Protein AF-A0A8S3JN03-F1 (afdb_monomer_lite)

Structure (mmCIF, N/CA/C/O backbone):
data_AF-A0A8S3JN03-F1
#
_entry.id   AF-A0A8S3JN03-F1
#
loop_
_atom_site.group_PDB
_atom_site.id
_atom_site.type_symbol
_atom_site.label_atom_id
_atom_site.label_alt_id
_atom_site.label_comp_id
_atom_site.label_asym_id
_atom_site.label_entity_id
_atom_site.label_seq_id
_atom_site.pdbx_PDB_ins_code
_atom_site.Cartn_x
_atom_site.Cartn_y
_atom_site.Cartn_z
_atom_site.occupancy
_atom_site.B_iso_or_equiv
_atom_site.auth_seq_id
_atom_site.auth_comp_id
_atom_site.auth_asym_id
_atom_site.auth_atom_id
_atom_site.pdbx_PDB_model_num
ATOM 1 N N . SER A 1 1 ? -6.689 7.587 20.291 1.00 63.66 1 SER A N 1
ATOM 2 C CA . SER A 1 1 ? -6.270 7.039 18.984 1.00 63.66 1 SER A CA 1
ATOM 3 C C . SER A 1 1 ? -6.176 8.135 17.928 1.00 63.66 1 SER A C 1
ATOM 5 O O . SER A 1 1 ? -5.154 8.218 17.267 1.00 63.66 1 SER A O 1
ATOM 7 N N . GLU A 1 2 ? -7.171 9.018 17.823 1.00 73.06 2 GLU A N 1
ATOM 8 C CA . GLU A 1 2 ? -7.295 10.038 16.765 1.00 73.06 2 GLU A CA 1
ATOM 9 C C . GLU A 1 2 ? -6.056 10.930 16.538 1.00 73.06 2 GLU A C 1
ATOM 11 O O . GLU A 1 2 ? -5.620 11.100 15.401 1.00 73.06 2 GLU A O 1
ATOM 16 N N . ASN A 1 3 ? -5.412 11.420 17.607 1.00 85.31 3 ASN A N 1
ATOM 17 C CA . ASN A 1 3 ? -4.177 12.211 17.495 1.00 85.31 3 ASN A CA 1
ATOM 18 C C . ASN A 1 3 ? -3.036 11.417 16.823 1.00 85.31 3 ASN A C 1
ATOM 20 O O . ASN A 1 3 ? -2.349 11.934 15.946 1.00 85.31 3 ASN A O 1
ATOM 24 N N . LEU A 1 4 ? -2.877 10.136 17.173 1.00 89.81 4 LEU A N 1
ATOM 25 C CA . LEU A 1 4 ? -1.839 9.277 16.599 1.00 89.81 4 LEU A CA 1
ATOM 26 C C . LEU A 1 4 ? -2.102 8.988 15.117 1.00 89.81 4 LEU A C 1
ATOM 28 O O . LEU A 1 4 ? -1.171 9.044 14.317 1.00 89.81 4 LEU A O 1
ATOM 32 N N . THR A 1 5 ? -3.358 8.741 14.741 1.00 93.00 5 THR A N 1
ATOM 33 C CA . THR A 1 5 ? -3.755 8.561 13.339 1.00 93.00 5 THR A CA 1
ATOM 34 C C . THR A 1 5 ? -3.352 9.767 12.489 1.00 93.00 5 THR A C 1
ATOM 36 O O . THR A 1 5 ? -2.772 9.600 11.416 1.00 93.00 5 THR A O 1
ATOM 39 N N . GLU A 1 6 ? -3.605 10.983 12.979 1.00 94.00 6 GLU A N 1
ATOM 40 C CA . GLU A 1 6 ? -3.242 12.212 12.267 1.00 94.00 6 GLU A CA 1
ATOM 41 C C . GLU A 1 6 ? -1.722 12.352 12.105 1.00 94.00 6 GLU A C 1
ATOM 43 O O . GLU A 1 6 ? -1.231 12.607 11.004 1.00 94.00 6 GLU A O 1
ATOM 48 N N . GLN A 1 7 ? -0.956 12.108 13.172 1.00 94.50 7 GLN A N 1
ATOM 49 C CA . GLN A 1 7 ? 0.509 12.166 13.109 1.00 94.50 7 GLN A CA 1
ATOM 50 C C . GLN A 1 7 ? 1.089 11.128 12.142 1.00 94.50 7 GLN A C 1
ATOM 52 O O . GLN A 1 7 ? 2.000 11.435 11.372 1.00 94.50 7 GLN A O 1
ATOM 57 N N . LEU A 1 8 ? 0.536 9.914 12.122 1.00 95.44 8 LEU A N 1
ATOM 58 C CA . LEU A 1 8 ? 0.946 8.877 11.177 1.00 95.44 8 LEU A CA 1
ATOM 59 C C . LEU A 1 8 ? 0.645 9.276 9.729 1.00 95.44 8 LEU A C 1
ATOM 61 O O . LEU A 1 8 ? 1.508 9.112 8.867 1.00 95.44 8 LEU A O 1
ATOM 65 N N . ALA A 1 9 ? -0.528 9.855 9.456 1.00 95.50 9 ALA A N 1
ATOM 66 C CA . ALA A 1 9 ? -0.871 10.352 8.124 1.00 95.50 9 ALA A CA 1
ATOM 67 C C . ALA A 1 9 ? 0.087 11.465 7.661 1.00 95.50 9 ALA A C 1
ATOM 69 O O . ALA A 1 9 ? 0.525 11.467 6.508 1.00 95.50 9 ALA A O 1
ATOM 70 N N . ILE A 1 10 ? 0.479 12.373 8.561 1.00 95.38 10 ILE A N 1
ATOM 71 C CA . ILE A 1 10 ? 1.482 13.411 8.278 1.00 95.38 10 ILE A CA 1
ATOM 72 C C . ILE A 1 10 ? 2.835 12.782 7.926 1.00 95.38 10 ILE A C 1
ATOM 74 O O . ILE A 1 10 ? 3.447 13.176 6.932 1.00 95.38 10 ILE A O 1
ATOM 78 N N . CYS A 1 11 ? 3.299 11.795 8.695 1.00 95.25 11 CYS A N 1
ATOM 79 C CA . CYS A 1 11 ? 4.562 11.107 8.424 1.00 95.25 11 CYS A CA 1
ATOM 80 C C . CYS A 1 11 ? 4.535 10.333 7.096 1.00 95.25 11 CYS A C 1
ATOM 82 O O . CYS A 1 11 ? 5.516 10.366 6.357 1.00 95.25 11 CYS A O 1
ATOM 84 N N . LEU A 1 12 ? 3.411 9.698 6.750 1.00 96.19 12 LEU A N 1
ATOM 85 C CA . LEU A 1 12 ? 3.236 8.975 5.483 1.00 96.19 12 LEU A CA 1
ATOM 86 C C . LEU A 1 12 ? 3.300 9.889 4.253 1.00 96.19 12 LEU A C 1
ATOM 88 O O . LEU A 1 12 ? 3.787 9.469 3.210 1.00 96.19 12 LEU A O 1
ATOM 92 N N . ARG A 1 13 ? 2.861 11.149 4.362 1.00 95.19 13 ARG A N 1
ATOM 93 C CA . ARG A 1 13 ? 2.955 12.123 3.257 1.00 95.19 13 ARG A CA 1
ATOM 94 C C . ARG A 1 13 ? 4.392 12.553 2.958 1.00 95.19 13 ARG A C 1
ATOM 96 O O . ARG A 1 13 ? 4.651 13.162 1.918 1.00 95.19 13 ARG A O 1
ATOM 103 N N . LYS A 1 14 ? 5.344 12.273 3.851 1.00 88.88 14 LYS A N 1
ATOM 104 C CA . LYS A 1 14 ? 6.743 12.644 3.643 1.00 88.88 14 LYS A CA 1
ATOM 105 C C . LYS A 1 14 ? 7.384 11.699 2.632 1.00 88.88 14 LYS A C 1
ATOM 107 O O . LYS A 1 14 ? 7.338 10.483 2.764 1.00 88.88 14 LYS A O 1
ATOM 112 N N . SER A 1 15 ? 8.050 12.271 1.631 1.00 80.69 15 SER A N 1
ATOM 113 C CA . SER A 1 15 ? 8.735 11.505 0.577 1.00 80.69 15 SER A CA 1
ATOM 114 C C . SER A 1 15 ? 10.123 10.990 0.979 1.00 80.69 15 SER A C 1
ATOM 116 O O . SER A 1 15 ? 10.836 10.445 0.140 1.00 80.69 15 SER A O 1
ATOM 118 N N . ASN A 1 16 ? 10.547 11.210 2.226 1.00 90.88 16 ASN A N 1
ATOM 119 C CA . ASN A 1 16 ? 11.820 10.700 2.722 1.00 90.88 16 ASN A CA 1
ATOM 120 C C . ASN A 1 16 ? 11.734 9.173 2.837 1.00 90.88 16 ASN A C 1
ATOM 122 O O . ASN A 1 16 ? 10.843 8.658 3.505 1.00 90.88 16 ASN A O 1
ATOM 126 N N . GLU A 1 17 ? 12.666 8.450 2.216 1.00 91.44 17 GLU A N 1
ATOM 127 C CA . GLU A 1 17 ? 12.632 6.986 2.187 1.00 91.44 17 GLU A CA 1
ATOM 128 C C . GLU A 1 17 ? 12.712 6.348 3.582 1.00 91.44 17 GLU A C 1
ATOM 130 O O . GLU A 1 17 ? 11.948 5.432 3.881 1.00 91.44 17 GLU A O 1
ATOM 135 N N . SER A 1 18 ? 13.608 6.829 4.451 1.00 92.25 18 SER A N 1
ATOM 136 C CA . SER A 1 18 ? 13.806 6.250 5.786 1.00 92.25 18 SER A CA 1
ATOM 137 C C . SER A 1 18 ? 12.596 6.501 6.685 1.00 92.25 18 SER A C 1
ATOM 139 O O . SER A 1 18 ? 12.078 5.575 7.312 1.00 92.25 18 SER A O 1
ATOM 141 N N . GLU A 1 19 ? 12.118 7.747 6.709 1.00 92.69 19 GLU A N 1
ATOM 142 C CA . GLU A 1 19 ? 10.969 8.139 7.525 1.00 92.69 19 GLU A CA 1
ATOM 143 C C . GLU A 1 19 ? 9.670 7.525 6.998 1.00 92.69 19 GLU A C 1
ATOM 145 O O . GLU A 1 19 ? 8.914 6.939 7.768 1.00 92.69 19 GLU A O 1
ATOM 150 N N . GLY A 1 20 ? 9.448 7.575 5.683 1.00 94.88 20 GLY A N 1
ATOM 151 C CA . GLY A 1 20 ? 8.279 6.989 5.039 1.00 94.88 20 GLY A CA 1
ATOM 152 C C . GLY A 1 20 ? 8.220 5.475 5.231 1.00 94.88 20 GLY A C 1
ATOM 153 O O . GLY A 1 20 ? 7.170 4.944 5.589 1.00 94.88 20 GLY A O 1
ATOM 154 N N . ARG A 1 21 ? 9.350 4.763 5.107 1.00 95.81 21 ARG A N 1
ATOM 155 C CA . ARG A 1 21 ? 9.418 3.325 5.419 1.00 95.81 21 ARG A CA 1
ATOM 156 C C . ARG A 1 21 ? 8.961 3.034 6.846 1.00 95.81 21 ARG A C 1
ATOM 158 O O . ARG A 1 21 ? 8.166 2.119 7.051 1.00 95.81 21 ARG A O 1
ATOM 165 N N . LEU A 1 22 ? 9.474 3.777 7.827 1.00 96.62 22 LEU A N 1
ATOM 166 C CA . LEU A 1 22 ? 9.098 3.585 9.228 1.00 96.62 22 LEU A CA 1
ATOM 167 C C . LEU A 1 22 ? 7.624 3.924 9.455 1.00 96.62 22 LEU A C 1
ATOM 169 O O . LEU A 1 22 ? 6.928 3.143 10.096 1.00 96.62 22 LEU A O 1
ATOM 173 N N . ALA A 1 23 ? 7.131 5.017 8.870 1.00 96.88 23 ALA A N 1
ATOM 174 C CA . ALA A 1 23 ? 5.723 5.392 8.930 1.00 96.88 23 ALA A CA 1
ATOM 175 C C . ALA A 1 23 ? 4.822 4.282 8.365 1.00 96.88 23 ALA A C 1
ATOM 177 O O . ALA A 1 23 ? 3.871 3.878 9.020 1.00 96.88 23 ALA A O 1
ATOM 178 N N . ALA A 1 24 ? 5.167 3.706 7.210 1.00 97.62 24 ALA A N 1
ATOM 179 C CA . ALA A 1 24 ? 4.428 2.595 6.610 1.00 97.62 24 ALA A CA 1
ATOM 180 C C . ALA A 1 24 ? 4.372 1.359 7.523 1.00 97.62 24 ALA A C 1
ATOM 182 O O . ALA A 1 24 ? 3.310 0.751 7.684 1.00 97.62 24 ALA A O 1
ATOM 183 N N . ILE A 1 25 ? 5.497 0.999 8.150 1.00 97.44 25 ILE A N 1
ATOM 184 C CA . ILE A 1 25 ? 5.572 -0.135 9.083 1.00 97.44 25 ILE A CA 1
ATOM 185 C C . ILE A 1 25 ? 4.727 0.138 10.330 1.00 97.44 25 ILE A C 1
ATOM 187 O O . ILE A 1 25 ? 3.898 -0.694 10.697 1.00 97.44 25 ILE A O 1
ATOM 191 N N . VAL A 1 26 ? 4.910 1.299 10.962 1.00 97.25 26 VAL A N 1
ATOM 192 C CA . VAL A 1 26 ? 4.196 1.663 12.192 1.00 97.25 26 VAL A CA 1
ATOM 193 C C . VAL A 1 26 ? 2.697 1.758 11.936 1.00 97.25 26 VAL A C 1
ATOM 195 O O . VAL A 1 26 ? 1.933 1.201 12.715 1.00 97.25 26 VAL A O 1
ATOM 198 N N . THR A 1 27 ? 2.261 2.370 10.833 1.00 96.94 27 THR A N 1
ATOM 199 C CA . THR A 1 27 ? 0.836 2.437 10.481 1.00 96.94 27 THR A CA 1
ATOM 200 C C . THR A 1 27 ? 0.246 1.051 10.238 1.00 96.94 27 THR A C 1
ATOM 202 O O . THR A 1 27 ? -0.851 0.772 10.713 1.00 96.94 27 THR A O 1
ATOM 205 N N . SER A 1 28 ? 0.974 0.152 9.565 1.00 97.12 28 SER A N 1
ATOM 206 C CA . SER A 1 28 ? 0.508 -1.229 9.364 1.00 97.12 28 SER A CA 1
ATOM 207 C C . SER A 1 28 ? 0.295 -1.944 10.701 1.00 97.12 28 SER A C 1
ATOM 209 O O . SER A 1 28 ? -0.751 -2.547 10.919 1.00 97.12 28 SER A O 1
ATOM 211 N N . LEU A 1 29 ? 1.266 -1.843 11.618 1.00 96.94 29 LEU A N 1
ATOM 212 C CA . LEU A 1 29 ? 1.164 -2.434 12.956 1.00 96.94 29 LEU A CA 1
ATOM 213 C C . LEU A 1 29 ? 0.046 -1.796 13.780 1.00 96.94 29 LEU A C 1
ATOM 215 O O . LEU A 1 29 ? -0.677 -2.506 14.467 1.00 96.94 29 LEU A O 1
ATOM 219 N N . PHE A 1 30 ? -0.112 -0.477 13.688 1.00 94.88 30 PHE A N 1
ATOM 220 C CA . PHE A 1 30 ? -1.161 0.264 14.376 1.00 94.88 30 PHE A CA 1
ATOM 221 C C . PHE A 1 30 ? -2.553 -0.212 13.956 1.00 94.88 30 PHE A C 1
ATOM 223 O O . PHE A 1 30 ? -3.368 -0.522 14.818 1.00 94.88 30 PHE A O 1
ATOM 230 N N . VAL A 1 31 ? -2.808 -0.347 12.651 1.00 94.75 31 VAL A N 1
ATOM 231 C CA . VAL A 1 31 ? -4.099 -0.842 12.147 1.00 94.75 31 VAL A CA 1
ATOM 232 C C . VAL A 1 31 ? -4.327 -2.305 12.546 1.00 94.75 31 VAL A C 1
ATOM 234 O O . VAL A 1 31 ? -5.418 -2.642 12.995 1.00 94.75 31 VAL A O 1
ATOM 237 N N . ILE A 1 32 ? -3.290 -3.155 12.493 1.00 95.50 32 ILE A N 1
ATOM 238 C CA . ILE A 1 32 ? -3.360 -4.541 12.997 1.00 95.50 32 ILE A CA 1
ATOM 239 C C . ILE A 1 32 ? -3.735 -4.586 14.483 1.00 95.50 32 ILE A C 1
ATOM 241 O O . ILE A 1 32 ? -4.534 -5.423 14.890 1.00 95.50 32 ILE A O 1
ATOM 245 N N . GLN A 1 33 ? -3.145 -3.712 15.298 1.00 93.94 33 GLN A N 1
ATOM 246 C CA . GLN A 1 33 ? -3.367 -3.685 16.743 1.00 93.94 33 GLN A CA 1
ATOM 247 C C . GLN A 1 33 ? -4.726 -3.106 17.131 1.00 93.94 33 GLN A C 1
ATOM 249 O O . GLN A 1 33 ? -5.285 -3.538 18.135 1.00 93.94 33 GLN A O 1
ATOM 254 N N . LEU A 1 34 ? -5.241 -2.138 16.369 1.00 91.38 34 LEU A N 1
ATOM 255 C CA . LEU A 1 34 ? -6.597 -1.636 16.566 1.00 91.38 34 LEU A CA 1
ATOM 256 C C . LEU A 1 34 ? -7.629 -2.713 16.227 1.00 91.38 34 LEU A C 1
ATOM 258 O O . LEU A 1 34 ? -8.560 -2.913 16.996 1.00 91.38 34 LEU A O 1
ATOM 262 N N . GLY A 1 35 ? -7.460 -3.400 15.092 1.00 85.19 35 GLY A N 1
ATOM 263 C CA . GLY A 1 35 ? -8.392 -4.434 14.631 1.00 85.19 35 GLY A CA 1
ATOM 264 C C . GLY A 1 35 ? -9.797 -3.918 14.292 1.00 85.19 35 GLY A C 1
ATOM 265 O O . GLY A 1 35 ? -10.692 -4.723 14.058 1.00 85.19 35 GLY A O 1
ATOM 266 N N . GLU A 1 36 ? -9.994 -2.598 14.281 1.00 79.88 36 GLU A N 1
ATOM 267 C CA . GLU A 1 36 ? -11.260 -1.949 13.950 1.00 79.88 36 GLU A CA 1
ATOM 268 C C . GLU A 1 36 ? -11.340 -1.660 12.449 1.00 79.88 36 GLU A C 1
ATOM 270 O O . GLU A 1 36 ? -10.387 -1.160 11.840 1.00 79.88 36 GLU A O 1
ATOM 275 N N . THR A 1 37 ? -12.505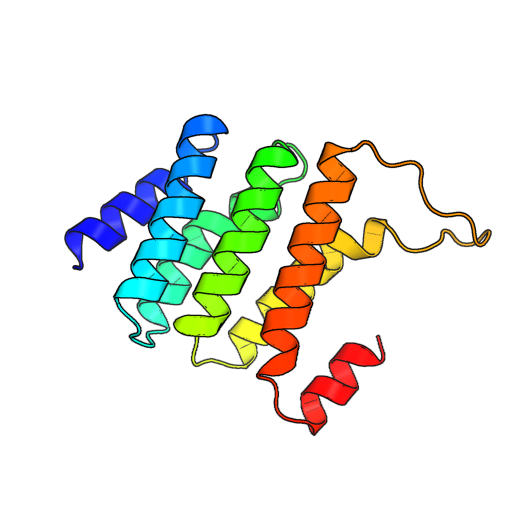 -1.941 11.871 1.00 86.25 37 THR A N 1
ATOM 276 C CA . THR A 1 37 ? -12.869 -1.527 10.519 1.00 86.25 37 THR A CA 1
ATOM 277 C C . THR A 1 37 ? -13.363 -0.078 10.533 1.00 86.25 37 THR A C 1
ATOM 279 O O . THR A 1 37 ? -14.124 0.331 11.409 1.00 86.25 37 THR A O 1
ATOM 282 N N . SER A 1 38 ? -12.874 0.747 9.603 1.00 92.44 38 SER A N 1
ATOM 283 C CA . SER A 1 38 ? -13.252 2.158 9.483 1.00 92.44 38 SER A CA 1
ATOM 284 C C . SER A 1 38 ? -12.820 2.707 8.121 1.00 92.44 38 SER A C 1
ATOM 286 O O . SER A 1 38 ? -11.634 2.970 7.888 1.00 92.44 38 SER A O 1
ATOM 288 N N . ASP A 1 39 ? -13.789 2.959 7.238 1.00 91.94 39 ASP A N 1
ATOM 289 C CA . ASP A 1 39 ? -13.525 3.570 5.928 1.00 91.94 39 ASP A CA 1
ATOM 290 C C . ASP A 1 39 ? -12.904 4.969 6.053 1.00 91.94 39 ASP A C 1
ATOM 292 O O . ASP A 1 39 ? -12.100 5.369 5.21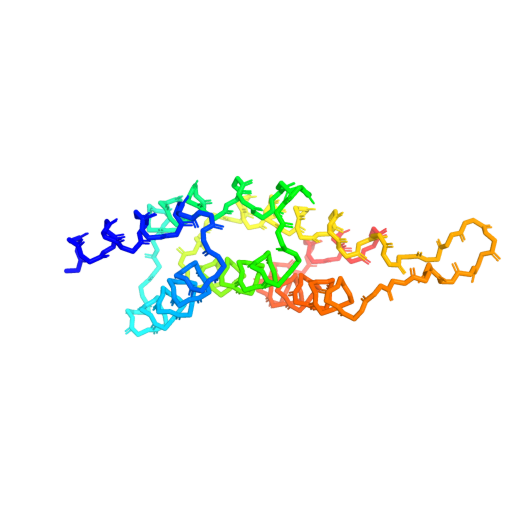1 1.00 91.94 39 ASP A O 1
ATOM 296 N N . GLU A 1 40 ? -13.204 5.710 7.124 1.00 93.31 40 GLU A N 1
ATOM 297 C CA . GLU A 1 40 ? -12.563 6.998 7.411 1.00 93.31 40 GLU A CA 1
ATOM 298 C C . GLU A 1 40 ? -11.065 6.822 7.705 1.00 93.31 40 GLU A C 1
ATOM 300 O O . GLU A 1 40 ? -10.223 7.528 7.137 1.00 93.31 40 GLU A O 1
ATOM 305 N N . LEU A 1 41 ? -10.720 5.846 8.554 1.00 93.88 41 LEU A N 1
ATOM 306 C CA . LEU A 1 41 ? -9.333 5.502 8.867 1.00 93.88 41 LEU A CA 1
ATOM 307 C C . LEU A 1 41 ? -8.582 5.061 7.607 1.00 93.88 41 LEU A C 1
ATOM 309 O O . LEU A 1 41 ? -7.473 5.540 7.342 1.00 93.88 41 LEU A O 1
ATOM 313 N N . TYR A 1 42 ? -9.201 4.179 6.819 1.00 96.88 42 TYR A N 1
ATOM 314 C CA . TYR A 1 42 ? -8.659 3.725 5.546 1.00 96.88 42 TYR A CA 1
ATOM 315 C C . TYR A 1 42 ? -8.429 4.899 4.590 1.00 96.88 42 TYR A C 1
ATOM 317 O O . TYR A 1 42 ? -7.310 5.073 4.105 1.00 96.88 42 TYR A O 1
ATOM 325 N N . THR A 1 43 ? -9.443 5.740 4.366 1.00 97.19 43 THR A N 1
ATOM 326 C CA . THR A 1 43 ? -9.375 6.896 3.458 1.00 97.19 43 THR A CA 1
ATOM 327 C C . THR A 1 43 ? -8.247 7.838 3.860 1.00 97.19 43 THR A C 1
ATOM 329 O O . THR A 1 43 ? -7.422 8.213 3.026 1.00 97.19 43 THR A O 1
ATOM 332 N N . LYS A 1 44 ? -8.122 8.142 5.157 1.00 96.56 44 LYS A N 1
ATOM 333 C CA . LYS A 1 44 ? -7.070 9.027 5.671 1.00 96.56 44 LYS A CA 1
ATOM 334 C C . LYS A 1 44 ? -5.662 8.517 5.341 1.00 96.56 44 LYS A C 1
ATOM 336 O O . LYS A 1 44 ? -4.816 9.295 4.891 1.00 96.56 44 LYS A O 1
ATOM 341 N N . PHE A 1 45 ? -5.390 7.227 5.539 1.00 97.19 45 PHE A N 1
ATOM 342 C CA . PHE A 1 45 ? -4.080 6.654 5.207 1.00 97.19 45 PHE A CA 1
ATOM 343 C C . PHE A 1 45 ? -3.887 6.427 3.707 1.00 97.19 45 PHE A C 1
ATOM 345 O O . PHE A 1 45 ? -2.786 6.654 3.196 1.00 97.19 45 PHE A O 1
ATOM 352 N N . ARG A 1 46 ? -4.941 6.044 2.982 1.00 97.69 46 ARG A N 1
ATOM 353 C CA . ARG A 1 46 ? -4.937 5.927 1.519 1.00 97.69 46 ARG A CA 1
ATOM 354 C C . ARG A 1 46 ? -4.530 7.244 0.873 1.00 97.69 46 ARG A C 1
ATOM 356 O O . ARG A 1 46 ? -3.626 7.246 0.040 1.00 97.69 46 ARG A O 1
ATOM 363 N N . ASP A 1 47 ? -5.122 8.355 1.293 1.00 97.44 47 ASP A N 1
ATOM 364 C CA . ASP A 1 47 ? -4.841 9.679 0.733 1.00 97.44 47 ASP A CA 1
ATOM 365 C C . ASP A 1 47 ? -3.411 10.153 1.026 1.00 97.44 47 ASP A C 1
ATOM 367 O O . ASP A 1 47 ? -2.838 10.927 0.258 1.00 97.44 47 ASP A O 1
ATOM 371 N N . ALA A 1 48 ? -2.795 9.660 2.103 1.00 97.44 48 ALA A N 1
ATOM 372 C CA . ALA A 1 48 ? -1.384 9.902 2.391 1.00 97.44 48 ALA A CA 1
ATOM 373 C C . ALA A 1 48 ? -0.441 9.037 1.533 1.00 97.44 48 ALA A C 1
ATOM 375 O O . ALA A 1 48 ? 0.601 9.517 1.086 1.00 97.44 48 ALA A O 1
ATOM 376 N N . ILE A 1 49 ? -0.797 7.771 1.295 1.00 98.00 49 ILE A N 1
ATOM 377 C CA . ILE A 1 49 ? 0.070 6.774 0.648 1.00 98.00 49 ILE A CA 1
ATOM 378 C C . ILE A 1 49 ? -0.017 6.820 -0.883 1.00 98.00 49 ILE A C 1
ATOM 380 O O . ILE A 1 49 ? 1.011 6.776 -1.568 1.00 98.00 49 ILE A O 1
ATOM 384 N N . MET A 1 50 ? -1.228 6.897 -1.440 1.00 97.94 50 MET A N 1
ATOM 385 C CA . MET A 1 50 ? -1.475 6.720 -2.876 1.00 97.94 50 MET A CA 1
ATOM 386 C C . MET A 1 50 ? -0.726 7.709 -3.782 1.00 97.94 50 MET A C 1
ATOM 388 O O . MET A 1 50 ? -0.225 7.256 -4.816 1.00 97.94 50 MET A O 1
ATOM 392 N N . PRO A 1 51 ? -0.580 9.006 -3.437 1.00 97.69 51 PRO A N 1
ATOM 393 C CA . PRO A 1 51 ? 0.197 9.938 -4.254 1.00 97.69 51 PRO A CA 1
ATOM 394 C C . PRO A 1 51 ? 1.658 9.504 -4.429 1.00 97.69 51 PRO A C 1
ATOM 396 O O . PRO A 1 51 ? 2.194 9.583 -5.528 1.00 97.69 51 PRO A O 1
ATOM 399 N N . ILE A 1 52 ? 2.289 8.987 -3.370 1.00 97.00 52 ILE A N 1
ATOM 400 C CA . ILE A 1 52 ? 3.686 8.528 -3.400 1.00 97.00 52 ILE A CA 1
ATOM 401 C C . ILE A 1 52 ? 3.798 7.165 -4.087 1.00 97.00 52 ILE A C 1
ATOM 403 O O . ILE A 1 52 ? 4.736 6.934 -4.843 1.00 97.00 52 ILE A O 1
ATOM 407 N N . LEU A 1 53 ? 2.840 6.263 -3.856 1.00 97.50 53 LEU A N 1
ATOM 408 C CA . LEU A 1 53 ? 2.839 4.936 -4.474 1.00 97.50 53 LEU A CA 1
ATOM 409 C C . LEU A 1 53 ? 2.712 5.007 -6.009 1.00 97.50 53 LEU A C 1
ATOM 411 O O . LEU A 1 53 ? 3.347 4.217 -6.718 1.00 97.50 53 LEU A O 1
ATOM 415 N N . ARG A 1 54 ? 1.915 5.956 -6.516 1.00 96.25 54 ARG A N 1
ATOM 416 C CA . ARG A 1 54 ? 1.683 6.175 -7.954 1.00 96.25 54 ARG A CA 1
ATOM 417 C C . ARG A 1 54 ? 2.789 6.975 -8.645 1.00 96.25 54 ARG A C 1
ATOM 419 O O . ARG A 1 54 ? 2.921 6.872 -9.858 1.00 96.25 54 ARG A O 1
ATOM 426 N N . ASP A 1 55 ? 3.572 7.750 -7.903 1.00 95.69 55 ASP A N 1
ATOM 427 C CA . ASP A 1 55 ? 4.635 8.580 -8.467 1.00 95.69 55 ASP A CA 1
ATOM 428 C C . ASP A 1 55 ? 5.887 7.742 -8.783 1.00 95.69 55 ASP A C 1
ATOM 430 O O . ASP A 1 55 ? 6.641 7.332 -7.901 1.00 95.69 55 ASP A O 1
ATOM 434 N N . GLU A 1 56 ? 6.119 7.493 -10.071 1.00 93.69 56 GLU A N 1
ATOM 435 C CA . GLU A 1 56 ? 7.265 6.722 -10.568 1.00 93.69 56 GLU A CA 1
ATOM 436 C C . GLU A 1 56 ? 8.615 7.408 -10.368 1.00 93.69 56 GLU A C 1
ATOM 438 O O . GLU A 1 56 ? 9.643 6.736 -10.421 1.00 93.69 56 GLU A O 1
ATOM 443 N N . SER A 1 57 ? 8.628 8.718 -10.099 1.00 94.31 57 SER A N 1
ATOM 444 C CA . SER A 1 57 ? 9.856 9.436 -9.751 1.00 94.31 57 SER A CA 1
ATOM 445 C C . SER A 1 57 ? 10.331 9.134 -8.325 1.00 94.31 57 SER A C 1
ATOM 447 O O . SER A 1 57 ? 11.462 9.467 -7.963 1.00 94.31 57 SER A O 1
ATOM 449 N N . LYS A 1 58 ? 9.488 8.504 -7.492 1.00 95.19 58 LYS A N 1
ATOM 450 C CA . LYS A 1 58 ? 9.842 8.102 -6.126 1.00 95.19 58 LYS A CA 1
ATOM 451 C C . LYS A 1 58 ? 10.592 6.776 -6.114 1.00 95.19 58 LYS A C 1
ATOM 453 O O . LYS A 1 58 ? 10.375 5.899 -6.945 1.00 95.19 58 LYS A O 1
ATOM 458 N N . SER A 1 59 ? 11.426 6.612 -5.088 1.00 94.81 59 SER A N 1
ATOM 459 C CA . SER A 1 59 ? 12.185 5.385 -4.838 1.00 94.81 59 SER A CA 1
ATOM 460 C C . SER A 1 59 ? 11.289 4.141 -4.841 1.00 94.81 59 SER A C 1
ATOM 462 O O . SER A 1 59 ? 10.297 4.075 -4.106 1.00 94.81 59 SER A O 1
ATOM 464 N N . SER A 1 60 ? 11.682 3.121 -5.612 1.00 96.44 60 SER A N 1
ATOM 465 C CA . SER A 1 60 ? 11.031 1.806 -5.618 1.00 96.44 60 SER A CA 1
ATOM 466 C C . SER A 1 60 ? 11.025 1.164 -4.228 1.00 96.44 60 SER A C 1
ATOM 468 O O . SER A 1 60 ? 10.051 0.506 -3.864 1.00 96.44 60 SER A O 1
ATOM 470 N N . ILE A 1 61 ? 12.052 1.426 -3.409 1.00 96.31 61 ILE A N 1
ATOM 471 C CA . ILE A 1 61 ? 12.144 0.935 -2.029 1.00 96.31 61 ILE A CA 1
ATOM 472 C C . ILE A 1 61 ? 11.034 1.548 -1.169 1.00 96.31 61 ILE A C 1
ATOM 474 O O . ILE A 1 61 ? 10.328 0.823 -0.466 1.00 96.31 61 ILE A O 1
ATOM 478 N N . LEU A 1 62 ? 10.833 2.869 -1.238 1.00 96.81 62 LEU A N 1
ATOM 479 C CA . LEU A 1 62 ? 9.753 3.534 -0.499 1.00 96.81 62 LEU A CA 1
ATOM 480 C C . LEU A 1 62 ? 8.380 3.051 -0.983 1.00 96.81 62 LEU A C 1
ATOM 482 O O . LEU A 1 62 ? 7.538 2.646 -0.177 1.00 96.81 62 LEU A O 1
ATOM 486 N N . ARG A 1 63 ? 8.180 3.030 -2.307 1.00 98.00 63 ARG A N 1
ATOM 487 C CA . ARG A 1 63 ? 6.935 2.567 -2.936 1.00 98.00 63 ARG A CA 1
ATOM 488 C C . ARG A 1 63 ? 6.602 1.130 -2.538 1.00 98.00 63 ARG A C 1
ATOM 490 O O . ARG A 1 63 ? 5.439 0.836 -2.288 1.00 98.00 63 ARG A O 1
ATOM 497 N N . LYS A 1 64 ? 7.598 0.251 -2.389 1.00 98.12 64 LYS A N 1
ATOM 498 C CA . LYS A 1 64 ? 7.415 -1.136 -1.930 1.00 98.12 64 LYS A CA 1
ATOM 499 C C . LYS A 1 64 ? 6.782 -1.190 -0.543 1.00 98.12 64 LYS A C 1
ATOM 501 O O . LYS A 1 64 ? 5.821 -1.927 -0.321 1.00 98.12 64 LYS A O 1
ATOM 506 N N . HIS A 1 65 ? 7.313 -0.409 0.397 1.00 98.19 65 HIS A N 1
ATOM 507 C CA . HIS A 1 65 ? 6.766 -0.347 1.752 1.00 98.19 65 HIS A CA 1
ATOM 508 C C . HIS A 1 65 ? 5.340 0.203 1.757 1.00 98.19 65 HIS A C 1
ATOM 510 O O . HIS A 1 65 ? 4.496 -0.296 2.498 1.00 98.19 65 HIS A O 1
ATOM 516 N N . PHE A 1 66 ? 5.061 1.169 0.887 1.00 98.44 66 PHE A N 1
ATOM 517 C CA . PHE A 1 66 ? 3.737 1.762 0.733 1.00 98.44 66 PHE A CA 1
ATOM 518 C C . PHE A 1 66 ? 2.736 0.786 0.111 1.00 98.44 66 PHE A C 1
ATOM 520 O O . PHE A 1 66 ? 1.629 0.668 0.628 1.00 98.44 66 PHE A O 1
ATOM 527 N N . ALA A 1 67 ? 3.136 0.023 -0.911 1.00 98.62 67 ALA A N 1
ATOM 528 C CA . ALA A 1 67 ? 2.324 -1.031 -1.521 1.00 98.62 67 ALA A CA 1
ATOM 529 C C . ALA A 1 67 ? 1.920 -2.100 -0.496 1.00 98.62 67 ALA A C 1
ATOM 531 O O . ALA A 1 67 ? 0.762 -2.518 -0.444 1.00 98.62 67 ALA A O 1
ATOM 532 N N . LYS A 1 68 ? 2.863 -2.517 0.360 1.00 98.50 68 LYS A N 1
ATOM 533 C CA . LYS A 1 68 ? 2.587 -3.475 1.437 1.00 98.50 68 LYS A CA 1
ATOM 534 C C . LYS A 1 68 ? 1.665 -2.885 2.503 1.00 98.50 68 LYS A C 1
ATOM 536 O O . LYS A 1 68 ? 0.691 -3.525 2.887 1.00 98.50 68 LYS A O 1
ATOM 541 N N . ALA A 1 69 ? 1.959 -1.668 2.961 1.00 98.31 69 ALA A N 1
ATOM 542 C CA . ALA A 1 69 ? 1.180 -1.018 4.006 1.00 98.31 69 ALA A CA 1
ATOM 543 C C . ALA A 1 69 ? -0.266 -0.779 3.572 1.00 98.31 69 ALA A C 1
ATOM 545 O O . ALA A 1 69 ? -1.176 -1.166 4.295 1.00 98.31 69 ALA A O 1
ATOM 546 N N . ILE A 1 70 ? -0.502 -0.224 2.379 1.00 98.44 70 ILE A N 1
ATOM 547 C CA . ILE A 1 70 ? -1.871 0.045 1.924 1.00 98.44 70 ILE A CA 1
ATOM 548 C C . ILE A 1 70 ? -2.679 -1.239 1.713 1.00 98.44 70 ILE A C 1
ATOM 550 O O . ILE A 1 70 ? -3.873 -1.238 1.987 1.00 98.44 70 ILE A O 1
ATOM 554 N N . GLY A 1 71 ? -2.038 -2.342 1.303 1.00 98.38 71 GLY A N 1
ATOM 555 C CA . GLY A 1 71 ? -2.685 -3.653 1.224 1.00 98.38 71 GLY A CA 1
ATOM 556 C C . GLY A 1 71 ? -3.169 -4.144 2.589 1.00 98.38 71 GLY A C 1
ATOM 557 O O . GLY A 1 71 ? -4.324 -4.533 2.721 1.00 98.38 71 GLY A O 1
ATOM 558 N N . ILE A 1 72 ? -2.322 -4.053 3.621 1.00 98.06 72 ILE A N 1
ATOM 559 C CA . ILE A 1 72 ? -2.686 -4.410 5.005 1.00 98.06 72 ILE A CA 1
ATOM 560 C C . ILE A 1 72 ? -3.788 -3.490 5.536 1.00 98.06 72 ILE A C 1
ATOM 562 O O . ILE A 1 72 ? -4.766 -3.964 6.103 1.00 98.06 72 ILE A O 1
ATOM 566 N N . ILE A 1 73 ? -3.642 -2.177 5.347 1.00 97.81 73 ILE A N 1
ATOM 567 C CA . ILE A 1 73 ? -4.612 -1.193 5.837 1.00 97.81 73 ILE A CA 1
ATOM 568 C C . ILE A 1 73 ? -5.969 -1.420 5.164 1.00 97.81 73 ILE A C 1
ATOM 570 O O . ILE A 1 73 ? -6.982 -1.414 5.848 1.00 97.81 73 ILE A O 1
ATOM 574 N N . CYS A 1 74 ? -6.001 -1.676 3.854 1.00 97.69 74 CYS A N 1
ATOM 575 C CA . CYS A 1 74 ? -7.237 -1.994 3.141 1.00 97.69 74 CYS A CA 1
ATOM 576 C C . CYS A 1 74 ? -7.863 -3.300 3.639 1.00 97.69 74 CYS A C 1
ATOM 578 O O . CYS A 1 74 ? -9.053 -3.328 3.909 1.00 97.69 74 CYS A O 1
ATOM 580 N N . PHE A 1 75 ? -7.059 -4.354 3.809 1.00 97.00 75 PHE A N 1
ATOM 581 C CA . PHE A 1 75 ? -7.527 -5.660 4.279 1.00 97.00 75 PHE A CA 1
ATOM 582 C C . PHE A 1 75 ? -8.200 -5.598 5.659 1.00 97.00 75 PHE A C 1
ATOM 584 O O . PHE A 1 75 ? -9.129 -6.356 5.912 1.00 97.00 75 PHE A O 1
ATOM 591 N N . ILE A 1 76 ? -7.726 -4.721 6.549 1.00 96.38 76 ILE A N 1
ATOM 592 C CA . ILE A 1 76 ? -8.230 -4.626 7.927 1.00 96.38 76 ILE A CA 1
ATOM 593 C C . ILE A 1 76 ? -9.300 -3.549 8.076 1.00 96.38 76 ILE A C 1
ATOM 595 O O . ILE A 1 76 ? -10.263 -3.762 8.799 1.00 96.38 76 ILE A O 1
ATOM 599 N N . ALA A 1 77 ? -9.109 -2.383 7.455 1.00 95.88 77 ALA A N 1
ATOM 600 C CA . ALA A 1 77 ? -9.892 -1.193 7.768 1.00 95.88 77 ALA A CA 1
ATOM 601 C C . ALA A 1 77 ? -10.951 -0.832 6.718 1.00 95.88 77 ALA A C 1
ATOM 603 O O . ALA A 1 77 ? -11.864 -0.086 7.055 1.00 95.88 77 ALA A O 1
ATOM 604 N N . CYS A 1 78 ? -10.834 -1.301 5.471 1.00 96.44 78 CYS A N 1
ATOM 605 C CA . CYS A 1 78 ? -11.754 -0.917 4.399 1.00 96.44 78 CYS A CA 1
ATOM 606 C C . CYS A 1 78 ? -12.959 -1.862 4.342 1.00 96.44 78 CYS A C 1
ATOM 608 O O . CYS A 1 78 ? -12.797 -3.068 4.154 1.00 96.44 78 CYS A O 1
ATOM 610 N N . GLU A 1 79 ? -14.159 -1.304 4.472 1.00 93.81 79 GLU A N 1
ATOM 611 C CA . GLU A 1 79 ? -15.431 -2.021 4.332 1.00 93.81 79 GLU A CA 1
ATOM 612 C C . GLU A 1 79 ? -16.039 -1.818 2.936 1.00 93.81 79 GLU A C 1
ATOM 614 O O . GLU A 1 79 ? -16.777 -2.676 2.442 1.00 93.81 79 GLU A O 1
ATOM 619 N N . ASP A 1 80 ? -15.688 -0.720 2.260 1.00 94.62 80 ASP A N 1
ATOM 620 C CA . ASP A 1 80 ? -16.123 -0.456 0.891 1.00 94.62 80 ASP A CA 1
ATOM 621 C C . ASP A 1 80 ? -15.367 -1.320 -0.144 1.00 94.62 80 ASP A C 1
ATOM 623 O O . ASP A 1 80 ? -14.197 -1.109 -0.497 1.00 94.62 80 ASP A O 1
ATOM 627 N N . ILE A 1 81 ? -16.091 -2.288 -0.713 1.00 93.69 81 ILE A N 1
ATOM 628 C CA . ILE A 1 81 ? -15.607 -3.160 -1.791 1.00 93.69 81 ILE A CA 1
ATOM 629 C C . ILE A 1 81 ? -15.150 -2.348 -3.013 1.00 93.69 81 ILE A C 1
ATOM 631 O O . ILE A 1 81 ? -14.152 -2.710 -3.639 1.00 93.69 81 ILE A O 1
ATOM 635 N N . SER A 1 82 ? -15.827 -1.249 -3.358 1.00 94.38 82 SER A N 1
ATOM 636 C CA . SER A 1 82 ? -15.453 -0.400 -4.495 1.00 94.38 82 SER A CA 1
ATOM 637 C C . SER A 1 82 ? -14.070 0.211 -4.288 1.00 94.38 82 SER A C 1
ATOM 639 O O . SER A 1 82 ? -13.217 0.138 -5.177 1.00 94.38 82 SER A O 1
ATOM 641 N N . MET A 1 83 ? -13.803 0.738 -3.091 1.00 96.06 83 MET A N 1
ATOM 642 C CA . MET A 1 83 ? -12.487 1.279 -2.745 1.00 96.06 83 MET A CA 1
ATOM 643 C C . MET A 1 83 ? -11.400 0.198 -2.762 1.00 96.06 83 MET A C 1
ATOM 645 O O . MET A 1 83 ? -10.285 0.439 -3.239 1.00 96.06 83 MET A O 1
ATOM 649 N N . THR A 1 84 ? -11.733 -1.012 -2.309 1.00 96.69 84 THR A N 1
ATOM 650 C CA . THR A 1 84 ? -10.813 -2.153 -2.365 1.00 96.69 84 THR A CA 1
ATOM 651 C C . THR A 1 84 ? -10.487 -2.537 -3.814 1.00 96.69 84 THR A C 1
ATOM 653 O O . THR A 1 84 ? -9.316 -2.708 -4.159 1.00 96.69 84 THR A O 1
ATOM 656 N N . VAL A 1 85 ? -11.487 -2.594 -4.701 1.00 95.81 85 VAL A N 1
ATOM 657 C CA . VAL A 1 85 ? -11.295 -2.859 -6.140 1.00 95.81 85 VAL A CA 1
ATOM 658 C C . VAL A 1 85 ? -10.451 -1.769 -6.806 1.00 95.81 85 VAL A C 1
ATOM 660 O O . VAL A 1 85 ? -9.574 -2.077 -7.617 1.00 95.81 85 VAL A O 1
ATOM 663 N N . GLU A 1 86 ? -10.665 -0.495 -6.472 1.00 96.38 86 GLU A N 1
ATOM 664 C CA . GLU A 1 86 ? -9.826 0.601 -6.971 1.00 96.38 86 GLU A CA 1
ATOM 665 C C . GLU A 1 86 ? -8.358 0.443 -6.564 1.00 96.38 86 GLU A C 1
ATOM 667 O O . GLU A 1 86 ? -7.456 0.684 -7.376 1.00 96.38 86 GLU A O 1
ATOM 672 N N . LEU A 1 87 ? -8.107 0.035 -5.317 1.00 97.94 87 LEU A N 1
ATOM 673 C CA . LEU A 1 87 ? -6.756 -0.235 -4.846 1.00 97.94 87 LEU A CA 1
ATOM 674 C C . LEU A 1 87 ? -6.141 -1.427 -5.581 1.00 97.94 87 LEU A C 1
ATOM 676 O O . LEU A 1 87 ? -4.992 -1.336 -6.013 1.00 97.94 87 LEU A O 1
ATOM 680 N N . MET A 1 88 ? -6.894 -2.512 -5.770 1.00 97.62 88 MET A N 1
ATOM 681 C CA . MET A 1 88 ? -6.431 -3.678 -6.526 1.00 97.62 88 MET A CA 1
ATOM 682 C C . MET A 1 88 ? -6.014 -3.291 -7.947 1.00 97.62 88 MET A C 1
ATOM 684 O O . MET A 1 88 ? -4.891 -3.589 -8.348 1.00 97.62 88 MET A O 1
ATOM 688 N N . LYS A 1 89 ? -6.838 -2.524 -8.669 1.00 96.25 89 LYS A N 1
ATOM 689 C CA . LYS A 1 89 ? -6.475 -1.999 -9.998 1.00 96.25 89 LYS A CA 1
ATOM 690 C C . LYS A 1 89 ? -5.198 -1.159 -9.947 1.00 96.25 89 LYS A C 1
ATOM 692 O O . LYS A 1 89 ? -4.331 -1.283 -10.805 1.00 96.25 89 LYS A O 1
ATOM 697 N N . ALA A 1 90 ? -5.036 -0.318 -8.924 1.00 97.44 90 ALA A N 1
ATOM 698 C CA . ALA A 1 90 ? -3.819 0.474 -8.773 1.00 97.44 90 ALA A CA 1
ATOM 699 C C . ALA A 1 90 ? -2.570 -0.396 -8.523 1.00 97.44 90 ALA A C 1
ATOM 701 O O . ALA A 1 90 ? -1.523 -0.123 -9.106 1.00 97.44 90 ALA A O 1
ATOM 702 N N . LEU A 1 91 ? -2.666 -1.449 -7.707 1.00 98.19 91 LEU A N 1
ATOM 703 C CA . LEU A 1 91 ? -1.569 -2.398 -7.480 1.00 98.19 91 LEU A CA 1
ATOM 704 C C . LEU A 1 91 ? -1.226 -3.182 -8.755 1.00 98.19 91 LEU A C 1
ATOM 706 O O . LEU A 1 91 ? -0.048 -3.368 -9.059 1.00 98.19 91 LEU A O 1
ATOM 710 N N . GLU A 1 92 ? -2.234 -3.565 -9.536 1.00 96.56 92 GLU A N 1
ATOM 711 C CA . GLU A 1 92 ? -2.072 -4.245 -10.824 1.00 96.56 92 GLU A CA 1
ATOM 712 C C . GLU A 1 92 ? -1.273 -3.412 -11.826 1.00 96.56 92 GLU A C 1
ATOM 714 O O . GLU A 1 92 ? -0.323 -3.916 -12.426 1.00 96.56 92 GLU A O 1
ATOM 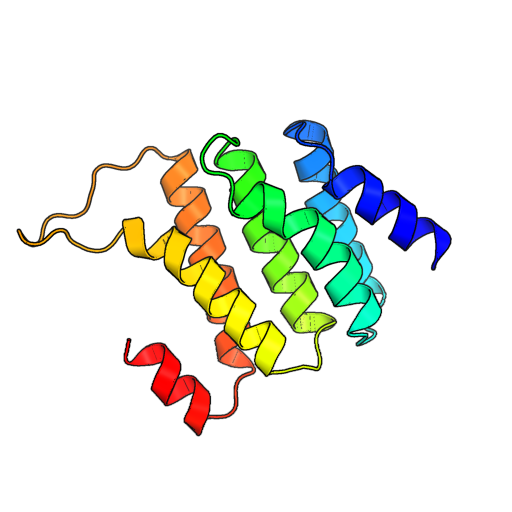719 N N . THR A 1 93 ? -1.545 -2.107 -11.937 1.00 96.19 93 THR A N 1
ATOM 720 C CA . THR A 1 93 ? -0.758 -1.216 -12.819 1.00 96.19 93 THR A CA 1
ATOM 721 C C . THR A 1 93 ? 0.734 -1.146 -12.465 1.00 96.19 93 THR A C 1
ATOM 723 O O . THR A 1 93 ? 1.552 -0.748 -13.299 1.00 96.19 93 THR A O 1
ATOM 726 N N . ILE A 1 94 ? 1.104 -1.534 -11.238 1.00 96.62 94 ILE A N 1
ATOM 727 C CA . ILE A 1 94 ? 2.495 -1.603 -10.790 1.00 96.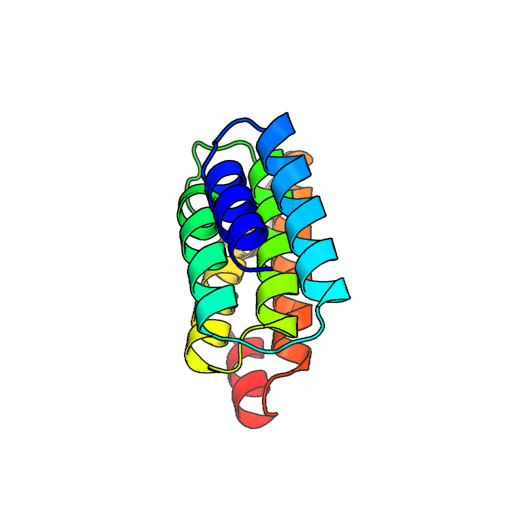62 94 ILE A CA 1
ATOM 728 C C . ILE A 1 94 ? 3.119 -2.921 -11.250 1.00 96.62 94 ILE A C 1
ATOM 730 O O . ILE A 1 94 ? 4.098 -2.898 -11.991 1.00 96.62 94 ILE A O 1
ATOM 734 N N . PHE A 1 95 ? 2.570 -4.071 -10.841 1.00 95.56 95 PHE A N 1
ATOM 735 C CA . PHE A 1 95 ? 3.224 -5.358 -11.105 1.00 95.56 95 PHE A CA 1
ATOM 736 C C . PHE A 1 95 ? 3.054 -5.867 -12.543 1.00 95.56 95 PHE A C 1
ATOM 738 O O . PHE A 1 95 ? 3.913 -6.624 -13.002 1.00 95.56 95 PHE A O 1
ATOM 745 N N . SER A 1 96 ? 2.028 -5.413 -13.276 1.00 93.56 96 SER A N 1
ATOM 746 C CA . SER A 1 96 ? 1.806 -5.742 -14.699 1.00 93.56 96 SER A CA 1
ATOM 747 C C . SER A 1 96 ? 2.951 -5.310 -15.613 1.00 93.56 96 SER A C 1
ATOM 749 O O . SER A 1 96 ? 3.144 -5.862 -16.689 1.00 93.56 96 SER A O 1
ATOM 751 N N . ARG A 1 97 ? 3.810 -4.399 -15.151 1.00 90.06 97 ARG A N 1
ATOM 752 C CA . ARG A 1 97 ? 5.065 -4.043 -15.829 1.00 90.06 97 ARG A CA 1
ATOM 753 C C . ARG A 1 97 ? 6.108 -5.157 -15.825 1.00 90.06 97 ARG A C 1
ATOM 755 O O . ARG A 1 97 ? 7.137 -5.008 -16.469 1.00 90.06 97 ARG A O 1
ATOM 762 N N . SER A 1 98 ? 5.874 -6.234 -15.076 1.00 90.00 98 SER A N 1
ATOM 763 C CA . SER A 1 98 ? 6.678 -7.465 -15.132 1.00 90.00 98 SER A CA 1
ATOM 764 C C . SER A 1 98 ? 6.119 -8.487 -16.110 1.00 90.00 98 SER A C 1
ATOM 766 O O . SER A 1 98 ? 6.709 -9.558 -16.245 1.00 90.00 98 SER A O 1
ATOM 768 N N . TYR A 1 99 ? 4.957 -8.226 -16.718 1.00 88.81 99 TYR A N 1
ATOM 769 C CA . TYR A 1 99 ? 4.379 -9.150 -17.684 1.00 88.81 99 TYR A CA 1
ATOM 770 C C . TYR A 1 99 ? 5.316 -9.315 -18.877 1.00 88.81 99 TYR A C 1
ATOM 772 O O . TYR A 1 99 ? 6.160 -8.461 -19.159 1.00 88.81 99 TYR A O 1
ATOM 780 N N . LEU A 1 100 ? 5.175 -10.449 -19.559 1.00 85.31 100 LEU A N 1
ATOM 781 C CA . LEU A 1 100 ? 5.945 -10.722 -20.761 1.00 85.31 100 LEU A CA 1
ATOM 782 C C . LEU A 1 100 ? 5.660 -9.637 -21.799 1.00 85.31 100 LEU A C 1
ATOM 784 O O . LEU A 1 100 ? 4.510 -9.246 -22.011 1.00 85.31 100 LEU A O 1
ATOM 788 N N . ASN A 1 101 ? 6.714 -9.178 -22.462 1.00 75.69 101 ASN A N 1
ATOM 789 C CA . ASN A 1 101 ? 6.563 -8.306 -23.614 1.00 75.69 101 ASN A CA 1
ATOM 790 C C . ASN A 1 101 ? 5.930 -9.093 -24.780 1.00 75.69 101 ASN A C 1
ATOM 792 O O . ASN A 1 101 ? 5.790 -10.316 -24.729 1.00 75.69 101 ASN A O 1
ATOM 796 N N . GLY A 1 102 ? 5.548 -8.404 -25.860 1.00 76.19 102 GLY A N 1
ATOM 797 C CA . GLY A 1 102 ? 4.908 -9.036 -27.028 1.00 76.19 102 GLY A CA 1
ATOM 798 C C . GLY A 1 102 ? 5.750 -10.115 -27.732 1.00 76.19 102 GLY A C 1
ATOM 799 O O . GLY A 1 102 ? 5.230 -10.846 -28.569 1.00 76.19 102 GLY A O 1
ATOM 800 N N . ASP A 1 103 ? 7.031 -10.227 -27.385 1.00 83.00 103 ASP A N 1
ATOM 801 C CA . ASP A 1 103 ? 7.981 -11.251 -27.830 1.00 83.00 103 ASP A CA 1
ATOM 802 C C . ASP A 1 103 ? 8.083 -12.462 -26.874 1.00 83.00 103 ASP A C 1
ATOM 804 O O . ASP A 1 103 ? 8.850 -13.389 -27.132 1.00 83.00 103 ASP A O 1
ATOM 808 N N . GLY A 1 104 ? 7.313 -12.480 -25.779 1.00 81.94 104 GLY A N 1
ATOM 809 C CA . GLY A 1 104 ? 7.335 -13.538 -24.767 1.00 81.94 104 GLY A CA 1
ATOM 810 C C . GLY A 1 104 ? 8.509 -13.449 -23.788 1.00 81.94 104 GLY A C 1
ATOM 811 O O . GLY A 1 104 ? 8.706 -14.374 -22.999 1.00 81.94 104 GLY A O 1
ATOM 812 N N . ILE A 1 105 ? 9.291 -12.365 -23.817 1.00 81.31 105 ILE A N 1
ATOM 813 C CA . ILE A 1 105 ? 10.466 -12.180 -22.961 1.00 81.31 105 ILE A CA 1
ATOM 814 C C . ILE A 1 105 ? 10.096 -11.312 -21.754 1.00 81.31 105 ILE A C 1
ATOM 816 O O . ILE A 1 105 ? 9.458 -10.264 -21.880 1.00 81.31 105 ILE A O 1
ATOM 820 N N . SER A 1 106 ? 10.522 -11.745 -20.565 1.00 79.50 106 SER A N 1
ATOM 821 C CA . SER A 1 106 ? 10.349 -10.971 -19.334 1.00 79.50 106 SER A CA 1
ATOM 822 C C . SER A 1 106 ? 11.254 -9.730 -19.337 1.00 79.50 106 SER A C 1
ATOM 824 O O . SER A 1 106 ? 12.432 -9.839 -19.699 1.00 79.50 106 SER A O 1
ATOM 826 N N . PRO A 1 107 ? 10.752 -8.551 -18.937 1.00 84.38 107 PRO A N 1
ATOM 827 C CA . PRO A 1 107 ? 11.559 -7.342 -18.868 1.00 84.38 107 PRO A CA 1
ATOM 828 C C . PRO A 1 107 ? 12.704 -7.483 -17.856 1.00 84.38 107 PRO A C 1
ATOM 830 O O . PRO A 1 107 ? 12.557 -8.050 -16.773 1.00 84.38 107 PRO A O 1
ATOM 833 N N . ILE A 1 108 ? 13.865 -6.919 -18.194 1.00 84.94 108 ILE A N 1
ATOM 834 C CA . ILE A 1 108 ? 15.018 -6.876 -17.290 1.00 84.94 108 ILE A CA 1
ATOM 835 C C . ILE A 1 108 ? 14.782 -5.755 -16.275 1.00 84.94 108 ILE A C 1
ATOM 837 O O . ILE A 1 108 ? 14.929 -4.573 -16.584 1.00 84.94 108 ILE A O 1
ATOM 841 N N . LEU A 1 109 ? 14.405 -6.133 -15.056 1.00 87.25 109 LEU A N 1
ATOM 842 C CA . LEU A 1 109 ? 14.134 -5.211 -13.954 1.00 87.25 109 LEU A CA 1
ATOM 843 C C . LEU A 1 109 ? 15.285 -5.226 -12.945 1.00 87.25 109 LEU A C 1
ATOM 845 O O . LEU A 1 109 ? 15.858 -6.280 -12.670 1.00 87.25 109 LEU A O 1
ATOM 849 N N . ASN A 1 110 ? 15.593 -4.074 -12.344 1.00 93.12 110 ASN A N 1
ATOM 850 C CA . ASN A 1 110 ? 16.498 -4.033 -11.194 1.00 93.12 110 ASN A CA 1
ATOM 851 C C . ASN A 1 110 ? 15.843 -4.667 -9.949 1.00 93.12 110 ASN A C 1
ATOM 853 O O . ASN A 1 110 ? 14.620 -4.798 -9.882 1.00 93.12 110 ASN A O 1
ATOM 857 N N . HIS A 1 111 ? 16.657 -5.047 -8.962 1.00 94.38 111 HIS A N 1
ATOM 858 C CA . HIS A 1 111 ? 16.191 -5.757 -7.767 1.00 94.38 111 HIS A CA 1
ATOM 859 C C . HIS A 1 111 ? 15.120 -4.974 -6.983 1.00 94.38 111 HIS A C 1
ATOM 861 O O . HIS A 1 111 ? 14.094 -5.535 -6.611 1.00 94.38 111 HIS A O 1
ATOM 867 N N . ASP A 1 112 ? 15.302 -3.666 -6.783 1.00 95.31 112 ASP A N 1
ATOM 868 C CA . ASP A 1 112 ? 14.350 -2.846 -6.017 1.00 95.31 112 ASP A CA 1
ATOM 869 C C . ASP A 1 112 ? 12.977 -2.745 -6.694 1.00 95.31 112 ASP A C 1
ATOM 871 O O . ASP A 1 112 ? 11.940 -2.681 -6.030 1.00 95.31 112 ASP A O 1
ATOM 875 N N . LEU A 1 113 ? 12.958 -2.733 -8.027 1.00 95.69 113 LEU A N 1
ATOM 876 C CA . LEU A 1 113 ? 11.736 -2.718 -8.818 1.00 95.69 113 LEU A CA 1
ATOM 877 C C . LEU A 1 113 ? 11.041 -4.086 -8.804 1.00 95.69 113 LEU A C 1
ATOM 879 O O . LEU A 1 113 ? 9.819 -4.137 -8.675 1.00 95.69 113 LEU A O 1
ATOM 883 N N . GLN A 1 114 ? 11.800 -5.186 -8.850 1.00 95.69 114 GLN A N 1
ATOM 884 C CA . GLN A 1 114 ? 11.255 -6.539 -8.663 1.00 95.69 114 GLN A CA 1
ATOM 885 C C . GLN A 1 114 ? 10.614 -6.701 -7.279 1.00 95.69 114 GLN A C 1
ATOM 887 O O . GLN A 1 114 ? 9.505 -7.231 -7.163 1.00 95.69 114 GLN A O 1
ATOM 892 N N . ASP A 1 115 ? 11.266 -6.188 -6.236 1.00 97.50 115 ASP A N 1
ATOM 893 C CA . ASP A 1 115 ? 10.734 -6.189 -4.874 1.00 97.50 115 ASP A CA 1
ATOM 894 C C . ASP A 1 115 ? 9.435 -5.371 -4.763 1.00 97.50 115 ASP A C 1
ATOM 896 O O . ASP A 1 115 ? 8.487 -5.791 -4.092 1.00 97.50 115 ASP A O 1
ATOM 900 N N . LEU A 1 116 ? 9.366 -4.205 -5.420 1.00 98.19 116 LEU A N 1
ATOM 901 C CA . LEU A 1 116 ? 8.145 -3.398 -5.500 1.00 98.19 116 LEU A CA 1
ATOM 902 C C . LEU A 1 116 ? 7.012 -4.171 -6.185 1.00 98.19 116 LEU A C 1
ATOM 904 O O . LEU A 1 116 ? 5.905 -4.226 -5.648 1.00 98.19 116 LEU A O 1
ATOM 908 N N . HIS A 1 117 ? 7.276 -4.780 -7.342 1.00 97.56 117 HIS A N 1
ATOM 909 C CA . HIS A 1 117 ? 6.274 -5.558 -8.072 1.00 97.56 117 HIS A CA 1
ATOM 910 C C . HIS A 1 117 ? 5.786 -6.755 -7.244 1.00 97.56 117 HIS A C 1
ATOM 912 O O . HIS A 1 117 ? 4.583 -6.987 -7.145 1.00 97.56 117 HIS A O 1
ATOM 918 N N . THR A 1 118 ? 6.700 -7.447 -6.560 1.00 97.50 118 THR A N 1
ATOM 919 C CA . THR A 1 118 ? 6.376 -8.557 -5.652 1.00 97.50 118 THR A CA 1
ATOM 920 C C . THR A 1 118 ? 5.501 -8.098 -4.488 1.00 97.50 118 THR A C 1
ATOM 922 O O . THR A 1 118 ? 4.515 -8.759 -4.154 1.00 97.50 118 THR A O 1
ATOM 925 N N . ALA A 1 119 ? 5.818 -6.953 -3.874 1.00 98.44 119 ALA A N 1
ATOM 926 C CA . ALA A 1 119 ? 5.004 -6.392 -2.799 1.00 98.44 119 ALA A CA 1
ATOM 927 C C . ALA A 1 119 ? 3.609 -5.983 -3.291 1.00 98.44 119 ALA A C 1
ATOM 929 O O . ALA A 1 119 ? 2.625 -6.271 -2.613 1.00 98.44 119 ALA A O 1
ATOM 930 N N . ALA A 1 120 ? 3.513 -5.365 -4.472 1.00 98.56 120 ALA A N 1
ATOM 931 C CA . ALA A 1 120 ? 2.234 -4.978 -5.060 1.00 98.56 120 ALA A CA 1
ATOM 932 C C . ALA A 1 120 ? 1.357 -6.198 -5.381 1.00 98.56 120 ALA A C 1
ATOM 934 O O . ALA A 1 120 ? 0.187 -6.216 -4.999 1.00 98.56 120 ALA A O 1
ATOM 935 N N . LEU A 1 121 ? 1.932 -7.238 -5.996 1.00 97.94 121 LEU A N 1
ATOM 936 C CA . LEU A 1 121 ? 1.241 -8.499 -6.275 1.00 97.94 121 LEU A CA 1
ATOM 937 C C . LEU A 1 121 ? 0.805 -9.203 -4.985 1.00 97.94 121 LEU A C 1
ATOM 939 O O . LEU A 1 121 ? -0.324 -9.667 -4.886 1.00 97.94 121 LEU A O 1
ATOM 943 N N . SER A 1 122 ? 1.664 -9.240 -3.964 1.00 98.25 122 SER A N 1
ATOM 944 C CA . SER A 1 122 ? 1.327 -9.862 -2.675 1.00 98.25 122 SER A CA 1
ATOM 945 C C . SER A 1 122 ? 0.160 -9.148 -1.987 1.00 98.25 122 SER A C 1
ATOM 947 O O . SER A 1 122 ? -0.747 -9.805 -1.481 1.00 98.25 122 SER A O 1
ATOM 949 N N . SER A 1 123 ? 0.154 -7.810 -1.997 1.00 98.50 123 SER A N 1
ATOM 950 C CA . SER A 1 123 ? -0.973 -7.016 -1.498 1.00 98.50 123 SER A CA 1
ATOM 951 C C . SER A 1 123 ? -2.240 -7.253 -2.317 1.00 98.50 123 SER A C 1
ATOM 953 O O . SER A 1 123 ? -3.314 -7.378 -1.746 1.00 98.50 123 SER A O 1
ATOM 955 N N . TRP A 1 124 ? -2.130 -7.367 -3.641 1.00 98.19 124 TRP A N 1
ATOM 956 C CA . TRP A 1 124 ? -3.269 -7.682 -4.503 1.00 98.19 124 TRP A CA 1
ATOM 957 C C . TRP A 1 124 ? -3.862 -9.061 -4.177 1.00 98.19 124 TRP A C 1
ATOM 959 O O . TRP A 1 124 ? -5.070 -9.179 -3.983 1.00 98.19 124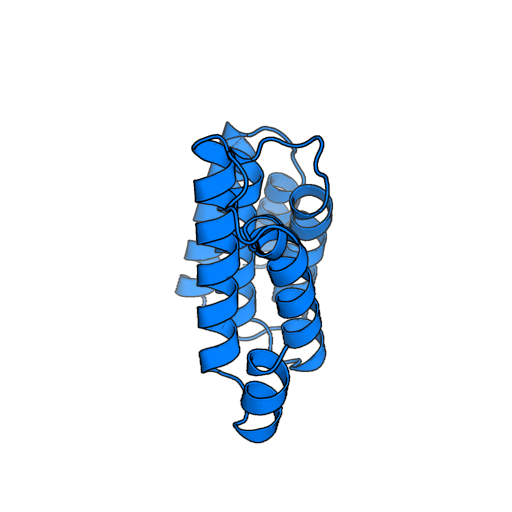 TRP A O 1
ATOM 969 N N . CYS A 1 125 ? -3.015 -10.085 -4.019 1.00 97.62 125 CYS A N 1
ATOM 970 C CA . CYS A 1 125 ? -3.427 -11.438 -3.635 1.00 97.62 125 CYS A CA 1
ATOM 971 C C . CYS A 1 125 ? -4.061 -11.490 -2.237 1.00 97.62 125 CYS A C 1
ATOM 973 O O . CYS A 1 125 ? -4.979 -12.273 -1.999 1.00 97.62 125 CYS A O 1
ATOM 975 N N . LEU A 1 126 ? -3.599 -10.654 -1.303 1.00 97.56 126 LEU A N 1
ATOM 976 C CA . LEU A 1 126 ? -4.241 -10.521 0.003 1.00 97.56 126 LEU A CA 1
ATOM 977 C C . LEU A 1 126 ? -5.681 -10.013 -0.149 1.00 97.56 126 LEU A C 1
ATOM 979 O O . LEU A 1 126 ? -6.595 -10.593 0.428 1.00 97.56 126 LEU A O 1
ATOM 983 N N . LEU A 1 127 ? -5.893 -8.973 -0.955 1.00 97.12 127 LEU A N 1
ATOM 984 C CA . LEU A 1 127 ? -7.216 -8.372 -1.138 1.00 97.12 127 LEU A CA 1
ATOM 985 C C . LEU A 1 127 ? -8.164 -9.264 -1.941 1.00 97.12 127 LEU A C 1
ATOM 987 O O . LEU A 1 127 ? -9.332 -9.372 -1.591 1.00 97.12 127 LEU A O 1
ATOM 991 N N . VAL A 1 128 ? -7.684 -9.971 -2.970 1.00 95.19 128 VAL A N 1
ATOM 992 C CA . VAL A 1 128 ? -8.554 -10.896 -3.718 1.00 95.19 128 VAL A CA 1
ATOM 993 C C . VAL A 1 128 ? -9.062 -12.040 -2.833 1.00 95.19 128 VAL A C 1
ATOM 995 O O . VAL A 1 128 ? -10.154 -12.549 -3.066 1.00 95.19 128 VAL A O 1
ATOM 998 N N . SER A 1 129 ? -8.313 -12.416 -1.787 1.00 94.25 129 SER A N 1
ATOM 999 C CA . SER A 1 129 ? -8.713 -13.484 -0.861 1.00 94.25 129 SER A CA 1
ATOM 1000 C C . SER A 1 129 ? -9.947 -13.148 -0.016 1.00 94.25 129 SER A C 1
ATOM 1002 O O . SER A 1 129 ? -10.582 -14.062 0.509 1.00 94.25 129 SER A O 1
ATOM 1004 N N . THR A 1 130 ? -10.312 -11.865 0.093 1.00 90.56 130 THR A N 1
ATOM 1005 C CA . THR A 1 130 ? -11.508 -11.404 0.816 1.00 90.56 130 THR A CA 1
ATOM 1006 C C . THR A 1 130 ? -12.682 -11.081 -0.106 1.00 90.56 130 THR A C 1
ATOM 1008 O O . THR A 1 130 ? -13.770 -10.765 0.376 1.00 90.56 130 THR A O 1
ATOM 1011 N N . MET A 1 131 ? -12.495 -11.170 -1.427 1.00 90.44 131 MET A N 1
ATOM 1012 C CA . MET A 1 131 ? -13.524 -10.810 -2.400 1.00 90.44 131 MET A CA 1
ATOM 1013 C C . MET A 1 131 ? -14.621 -11.876 -2.520 1.00 90.44 131 MET A C 1
ATOM 1015 O O . MET A 1 131 ? -14.334 -13.075 -2.475 1.00 90.44 131 MET A O 1
ATOM 1019 N N . PRO A 1 132 ? -15.881 -11.473 -2.775 1.00 89.00 132 PRO A N 1
ATOM 1020 C CA . PRO A 1 132 ? -16.929 -12.401 -3.183 1.00 89.00 132 PRO A CA 1
ATOM 1021 C C . PRO A 1 132 ? -16.528 -13.182 -4.445 1.00 89.00 132 PRO A C 1
ATOM 1023 O O . PRO A 1 132 ? -15.953 -12.613 -5.374 1.00 89.00 132 PRO A O 1
ATOM 1026 N N . ASN A 1 133 ? -16.876 -14.473 -4.513 1.00 85.62 133 ASN A N 1
ATOM 1027 C CA . ASN A 1 133 ? -16.440 -15.377 -5.591 1.00 85.62 133 ASN A CA 1
ATOM 1028 C C . ASN A 1 133 ? -16.707 -14.838 -7.006 1.00 85.62 133 ASN A C 1
ATOM 1030 O O . ASN A 1 133 ? -15.862 -14.974 -7.885 1.00 85.62 133 ASN A O 1
ATOM 1034 N N . ASN A 1 134 ? -17.869 -14.223 -7.240 1.00 85.56 134 ASN A N 1
ATOM 1035 C CA . ASN A 1 134 ? -18.215 -13.651 -8.543 1.00 85.56 134 ASN A CA 1
ATOM 1036 C C . ASN A 1 134 ? -17.231 -12.551 -8.966 1.00 85.56 134 ASN A C 1
ATOM 1038 O O . ASN A 1 134 ? -16.763 -12.558 -10.100 1.00 85.56 134 ASN A O 1
ATOM 1042 N N . LEU A 1 135 ? -16.873 -11.660 -8.043 1.00 81.88 135 LEU A N 1
ATOM 1043 C CA . LEU A 1 135 ? -15.971 -10.546 -8.308 1.00 81.88 135 LEU A CA 1
ATOM 1044 C C . LEU A 1 135 ? -14.510 -11.007 -8.389 1.00 81.88 135 LEU A C 1
ATOM 1046 O O . LEU A 1 135 ? -13.771 -10.576 -9.271 1.00 81.88 135 LEU A O 1
ATOM 1050 N N . ALA A 1 136 ? -14.105 -11.943 -7.526 1.00 79.69 136 ALA A N 1
ATOM 1051 C CA . ALA A 1 136 ? -12.783 -12.563 -7.590 1.00 79.69 136 ALA A CA 1
ATOM 1052 C C . ALA A 1 136 ? -12.540 -13.236 -8.954 1.00 79.69 136 ALA A C 1
ATOM 1054 O O . ALA A 1 136 ? -11.466 -13.094 -9.538 1.00 79.69 136 ALA A O 1
ATOM 1055 N N . HIS A 1 137 ? -13.550 -13.920 -9.503 1.00 79.38 137 HIS A N 1
ATOM 1056 C CA . HIS A 1 137 ? -13.458 -14.531 -10.829 1.00 79.38 137 HIS A CA 1
ATOM 1057 C C . HIS A 1 137 ? -13.291 -13.518 -11.964 1.00 79.38 137 HIS A C 1
ATOM 1059 O O . HIS A 1 137 ? -12.610 -13.832 -12.938 1.00 79.38 137 HIS A O 1
ATOM 1065 N N . GLU A 1 138 ? -13.899 -12.336 -11.869 1.00 84.38 138 GLU A N 1
ATOM 1066 C CA . GLU A 1 138 ? -13.721 -11.276 -12.866 1.00 84.38 138 GLU A CA 1
ATOM 1067 C C . GLU A 1 138 ? -12.308 -10.687 -12.806 1.00 84.38 138 GLU A C 1
ATOM 1069 O O . GLU A 1 138 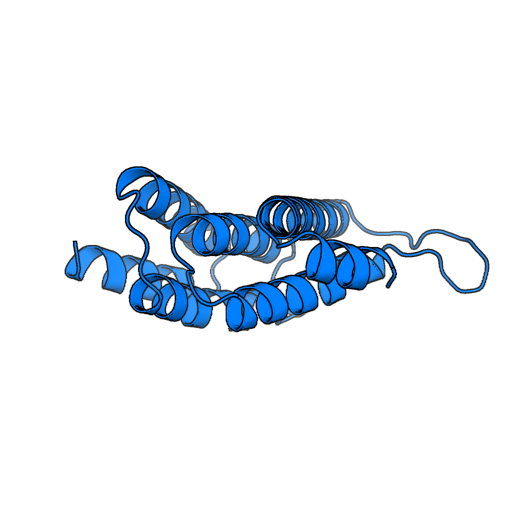? -11.673 -10.520 -13.844 1.00 84.38 138 GLU A O 1
ATOM 1074 N N . LEU A 1 139 ? -11.785 -10.453 -11.600 1.00 80.62 139 LEU A N 1
ATOM 1075 C CA . LEU A 1 139 ? -10.472 -9.837 -11.384 1.00 80.62 139 LEU A CA 1
ATOM 1076 C C . LEU A 1 139 ? -9.296 -10.743 -11.775 1.00 80.62 139 LEU A C 1
ATOM 1078 O O . LEU A 1 139 ? -8.283 -10.249 -12.248 1.00 80.62 139 LEU A O 1
ATOM 1082 N N . VAL A 1 140 ? -9.416 -12.062 -11.597 1.00 79.75 140 VAL A N 1
ATOM 1083 C CA . VAL A 1 140 ? -8.343 -13.029 -11.926 1.00 79.75 140 VAL A CA 1
ATOM 1084 C C . VAL A 1 140 ? -8.302 -13.376 -13.423 1.00 79.75 140 VAL A C 1
ATOM 1086 O O . VAL A 1 140 ? -7.350 -13.993 -13.894 1.00 79.75 140 VAL A O 1
ATOM 1089 N N . ARG A 1 141 ? -9.344 -13.028 -14.186 1.00 71.31 141 ARG A N 1
ATOM 1090 C CA . ARG A 1 141 ? -9.417 -13.302 -15.632 1.00 71.31 141 ARG A CA 1
ATOM 1091 C C . ARG A 1 141 ? -8.764 -12.228 -16.505 1.00 71.31 141 ARG A C 1
ATOM 1093 O O . ARG A 1 141 ? -8.690 -12.445 -17.715 1.00 71.31 141 ARG A O 1
ATOM 1100 N N . MET A 1 142 ? -8.380 -11.096 -15.920 1.00 53.31 142 MET A N 1
ATOM 1101 C CA . MET A 1 142 ? -7.678 -10.001 -16.597 1.00 53.31 142 MET A CA 1
ATOM 1102 C C . MET A 1 142 ? -6.186 -10.308 -16.725 1.00 53.31 142 MET A C 1
ATOM 1104 O O . MET A 1 142 ? -5.626 -9.940 -17.782 1.00 53.31 142 MET A O 1
#

Foldseek 3Di:
DVVVLVVLLVQCLDLDQVSNLVSLVVLLVVLVVVLEAAQVSLVSNCVSLVVQLQDPVGFLSSNLSSLLSNLSSCLRHPPDPVVLVVLLVVLCVLLVLQAQDPVRHGDDDDPSSVSSSVSSVVSSVSSLVPDDPVVSVVSVVD

Secondary structure (DSSP, 8-state):
-HHHHHHHHHHHT---HHHHHHHHHHHHHHHHHH----HHHHHHHHHHHHHHHH-TTS-HHHHHHHHHHHHHHHHHH---HHHHHHHHHHHHHHHGGGSPPTTSPPP---HHHHHHHHHHHHHHHHHHTTS-HHHHHHHTT-

Organism: NCBI:txid392030

pLDDT: mean 92.68, std 7.34, range [53.31, 98.62]

InterPro domains:
  IPR007701 Interferon-related developmental regulator, N-terminal [PF05004] (3-136)
  IPR016024 Armadillo-type fold [SSF48371] (12-133)
  IPR039777 Interferon-related developmental regulator [PTHR12354] (3-135)

Sequence (142 aa):
SENLTEQLAICLRKSNESEGRLAAIVTSLFVIQLGETSDELYTKFRDAIMPILRDESKSSILRKHFAKAIGIICFIACEDISMTVELMKALETIFSRSYLNGDGISPILNHDLQDLHTAALSSWCLLVSTMPNNLAHELVRM

Radius of gyration: 15.19 Å; chains: 1; bounding box: 35×29×47 Å